Protein AF-A0A9D7PEC7-F1 (afdb_monomer_lite)

Foldseek 3Di:
DDDDDPDPVVVLVVVLVDVDDDDDDCVVCVVVCVPSVDADDPDPDDDDDDDDDDDDDPVCPPPVVVVVVVVVVVVVVVVCVVVVVVDRPHPPDPPPDDD

pLDDT: mean 77.61, std 16.88, range [35.0, 96.0]

Structure (mmCIF, N/CA/C/O backbone):
data_AF-A0A9D7PEC7-F1
#
_entry.id   AF-A0A9D7PEC7-F1
#
loop_
_atom_site.group_PDB
_atom_site.id
_atom_site.type_symbol
_atom_site.label_atom_id
_atom_site.label_alt_id
_atom_site.label_comp_id
_atom_site.label_asym_id
_atom_site.label_entity_id
_atom_site.label_seq_id
_atom_site.pdbx_PDB_ins_code
_atom_site.Cartn_x
_atom_site.Cartn_y
_atom_site.Cartn_z
_atom_site.occupancy
_atom_site.B_iso_or_equiv
_atom_site.auth_seq_id
_atom_site.auth_comp_id
_atom_site.auth_asym_id
_atom_site.auth_atom_id
_atom_site.pdbx_PDB_model_num
ATOM 1 N N . MET A 1 1 ? -25.112 1.834 13.789 1.00 45.91 1 MET A N 1
ATOM 2 C CA . MET A 1 1 ? -24.953 3.239 13.355 1.00 45.91 1 MET A CA 1
ATOM 3 C C . MET A 1 1 ? -23.595 3.348 12.680 1.00 45.91 1 MET A C 1
ATOM 5 O O . MET A 1 1 ? -22.602 3.107 13.349 1.00 45.91 1 MET A O 1
ATOM 9 N N . SER A 1 2 ? -23.548 3.572 11.364 1.00 49.81 2 SER A N 1
ATOM 10 C CA . SER A 1 2 ? -22.279 3.697 10.631 1.00 49.81 2 SER A CA 1
ATOM 11 C C . SER A 1 2 ? -21.876 5.170 10.601 1.00 49.81 2 SER A C 1
ATOM 13 O O . SER A 1 2 ? -22.638 5.997 10.104 1.00 49.81 2 SER A O 1
ATOM 15 N N . ILE A 1 3 ? -20.728 5.509 11.187 1.00 67.94 3 ILE A N 1
ATOM 16 C CA . ILE A 1 3 ? -20.138 6.847 11.092 1.00 67.94 3 ILE A CA 1
ATOM 17 C C . ILE A 1 3 ? -19.200 6.842 9.886 1.00 67.94 3 ILE A C 1
ATOM 19 O O . ILE A 1 3 ? -18.171 6.170 9.890 1.00 67.94 3 ILE A O 1
ATOM 23 N N . GLY A 1 4 ? -19.564 7.590 8.844 1.00 60.03 4 GLY A N 1
ATOM 24 C CA . GLY A 1 4 ? -18.683 7.845 7.710 1.00 60.03 4 GLY A CA 1
ATOM 25 C C . GLY A 1 4 ? -17.636 8.881 8.102 1.00 60.03 4 GLY A C 1
ATOM 26 O O . GLY A 1 4 ? -17.978 10.014 8.424 1.00 60.03 4 GLY A O 1
ATOM 27 N N . THR A 1 5 ? -16.364 8.494 8.094 1.00 63.69 5 THR A N 1
ATOM 28 C CA . THR A 1 5 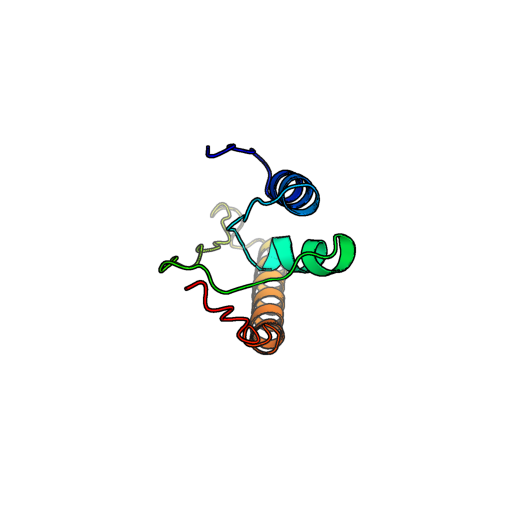? -15.242 9.416 8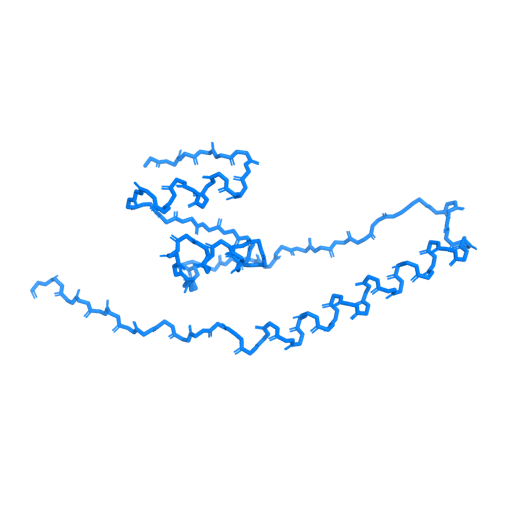.296 1.00 63.69 5 THR A CA 1
ATOM 29 C C . THR A 1 5 ? -14.451 9.497 6.997 1.00 63.69 5 THR A C 1
ATOM 31 O O . THR A 1 5 ? -14.130 8.465 6.420 1.00 63.69 5 THR A O 1
ATOM 34 N N . PHE A 1 6 ? -14.119 10.705 6.536 1.00 76.19 6 PHE A N 1
ATOM 35 C CA . PHE A 1 6 ? -13.421 10.913 5.257 1.00 76.19 6 PHE A CA 1
ATOM 36 C C . PHE A 1 6 ? -11.961 10.422 5.248 1.00 76.19 6 PHE A C 1
ATOM 38 O O . PHE A 1 6 ? -11.353 10.330 4.186 1.00 76.19 6 PHE A O 1
ATOM 45 N N . THR A 1 7 ? -11.402 10.079 6.415 1.00 83.75 7 THR A N 1
ATOM 46 C CA . THR A 1 7 ? -9.994 9.694 6.571 1.00 83.75 7 THR A CA 1
ATOM 47 C C . THR A 1 7 ? -9.855 8.428 7.410 1.00 83.75 7 THR A C 1
ATOM 49 O O . THR A 1 7 ? -10.386 8.341 8.520 1.00 83.75 7 THR A O 1
ATOM 52 N N . TYR A 1 8 ? -9.044 7.480 6.936 1.00 84.56 8 TYR A N 1
ATOM 53 C CA . TYR A 1 8 ? -8.769 6.218 7.632 1.00 84.56 8 TYR A CA 1
ATOM 54 C C . TYR A 1 8 ? -8.181 6.409 9.042 1.00 84.56 8 TYR A C 1
ATOM 56 O O . TYR A 1 8 ? -8.585 5.715 9.973 1.00 84.56 8 TYR A O 1
ATOM 64 N N . LEU A 1 9 ? -7.280 7.379 9.236 1.00 83.38 9 LEU A N 1
ATOM 65 C CA . LEU A 1 9 ? -6.657 7.646 10.542 1.00 83.38 9 LEU A CA 1
ATOM 66 C C . LEU A 1 9 ? -7.659 8.115 11.602 1.00 83.38 9 LEU A C 1
ATOM 68 O O . LEU A 1 9 ? -7.560 7.730 12.767 1.00 83.38 9 LEU A O 1
ATOM 72 N N . ALA A 1 10 ? -8.639 8.924 11.202 1.00 86.12 10 ALA A N 1
ATOM 73 C CA . ALA A 1 10 ? -9.683 9.376 12.109 1.00 86.12 10 ALA A CA 1
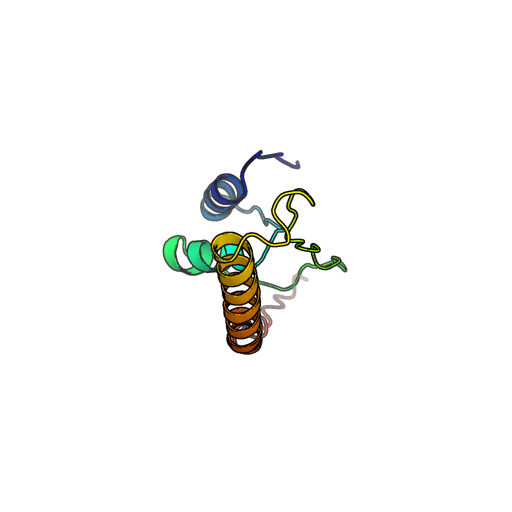ATOM 74 C C . ALA A 1 10 ? -10.623 8.217 12.483 1.00 86.12 10 ALA A C 1
ATOM 76 O O . ALA A 1 10 ? -10.967 8.075 13.654 1.00 86.12 10 ALA A O 1
ATOM 77 N N . ALA A 1 11 ? -10.932 7.318 11.540 1.00 87.38 11 ALA A N 1
ATOM 78 C CA . ALA A 1 11 ? -11.660 6.085 11.843 1.00 87.38 11 ALA A CA 1
ATOM 79 C C . ALA A 1 11 ? -10.909 5.201 12.863 1.00 87.38 11 ALA A C 1
ATOM 81 O O . ALA A 1 11 ? -11.518 4.743 13.828 1.00 87.38 11 ALA A O 1
ATOM 82 N N . ALA A 1 12 ? -9.585 5.035 12.729 1.00 85.31 12 ALA A N 1
ATOM 83 C CA . ALA A 1 12 ? -8.776 4.325 13.729 1.00 85.31 12 ALA A CA 1
ATOM 84 C C . ALA A 1 12 ? -8.792 5.016 15.103 1.00 85.31 12 ALA A C 1
ATOM 86 O O . ALA A 1 12 ? -8.900 4.350 16.128 1.00 85.31 12 ALA A O 1
ATOM 87 N N . ALA A 1 13 ? -8.710 6.348 15.142 1.00 86.81 13 ALA A N 1
ATOM 88 C CA . ALA A 1 13 ? -8.757 7.101 16.396 1.00 86.81 13 ALA A CA 1
ATOM 89 C C . ALA A 1 13 ? -10.112 6.983 17.118 1.00 86.81 13 ALA A C 1
ATOM 91 O O . ALA A 1 13 ? -10.151 6.977 18.348 1.00 86.81 13 ALA A O 1
ATOM 92 N N . ILE A 1 14 ? -11.214 6.889 16.370 1.00 88.94 14 ILE A N 1
ATOM 93 C CA . ILE A 1 14 ? -12.552 6.645 16.925 1.00 88.94 14 ILE A CA 1
ATOM 94 C C . ILE A 1 14 ? -12.651 5.204 17.435 1.00 88.94 14 ILE A C 1
ATOM 96 O O . ILE A 1 14 ? -13.091 4.987 18.565 1.00 88.94 14 ILE A O 1
ATOM 100 N N . ALA A 1 15 ? -12.206 4.226 16.641 1.00 88.88 15 ALA A N 1
ATOM 101 C CA . ALA A 1 15 ? -12.214 2.815 17.025 1.00 88.88 15 ALA A CA 1
ATOM 102 C C . ALA A 1 15 ? -11.408 2.570 18.308 1.00 88.88 15 ALA A C 1
ATOM 104 O O . ALA A 1 15 ? -11.885 1.890 19.205 1.00 88.88 15 ALA A O 1
ATOM 105 N N . SER A 1 16 ? -10.248 3.215 18.470 1.00 88.94 16 SER A N 1
ATOM 106 C CA . SER A 1 16 ? -9.415 3.050 19.672 1.00 88.94 16 SER A CA 1
ATOM 107 C C . SER A 1 16 ? -10.021 3.647 20.947 1.00 88.94 16 SER A C 1
ATOM 109 O O . SER A 1 16 ? -9.452 3.499 22.024 1.00 88.94 16 SER A O 1
ATOM 111 N N . ARG A 1 17 ? -11.119 4.403 20.841 1.00 89.94 17 ARG A N 1
ATOM 112 C CA . ARG A 1 17 ? -11.791 5.081 21.964 1.00 89.94 17 ARG A CA 1
ATOM 113 C C . ARG A 1 17 ? -13.245 4.644 22.128 1.00 89.94 17 ARG A C 1
ATOM 115 O O . ARG A 1 17 ? -13.983 5.254 22.896 1.00 89.94 17 ARG A O 1
ATOM 122 N N . SER A 1 18 ? -13.676 3.630 21.386 1.00 89.62 18 SER A N 1
ATOM 123 C CA . SER A 1 18 ? -15.053 3.144 21.379 1.00 89.62 18 SER A CA 1
ATOM 124 C C . SER A 1 18 ? -15.084 1.628 21.196 1.00 89.62 18 SER A C 1
ATOM 126 O O . SER A 1 18 ? -14.050 0.995 21.030 1.00 89.62 18 SER A O 1
ATOM 128 N N . ASN A 1 19 ? -16.278 1.035 21.218 1.00 87.62 19 ASN A N 1
ATOM 129 C CA . ASN A 1 19 ? -16.464 -0.387 20.918 1.00 87.62 19 ASN A CA 1
ATOM 130 C C . ASN A 1 19 ? -16.786 -0.620 19.427 1.00 87.62 19 ASN A C 1
ATOM 132 O O . ASN A 1 19 ? -17.620 -1.456 19.082 1.00 87.62 19 ASN A O 1
ATOM 136 N N . ALA A 1 20 ? -16.216 0.208 18.547 1.00 88.62 20 ALA A N 1
ATOM 137 C CA . ALA A 1 20 ? -16.443 0.145 17.109 1.00 88.62 20 ALA A CA 1
ATOM 138 C C . ALA A 1 20 ? -15.341 -0.657 16.408 1.00 88.62 20 ALA A C 1
ATOM 140 O O . ALA A 1 20 ? -14.172 -0.586 16.777 1.00 88.62 20 ALA A O 1
ATOM 141 N N . VAL A 1 21 ? -15.717 -1.363 15.341 1.00 87.88 21 VAL A N 1
ATOM 142 C CA . VAL A 1 21 ? -14.787 -2.055 14.440 1.00 87.88 21 VAL A CA 1
ATOM 143 C C . VAL A 1 21 ? -14.707 -1.282 13.128 1.00 87.88 21 VAL A C 1
ATOM 145 O O . VAL A 1 21 ? -15.725 -0.813 12.618 1.00 87.88 21 VAL A O 1
ATOM 148 N N . VAL A 1 22 ? -13.498 -1.154 12.578 1.00 87.75 22 VAL A N 1
ATOM 149 C CA . VAL A 1 22 ? -13.244 -0.481 11.298 1.00 87.75 22 VAL A CA 1
ATOM 150 C C . VAL A 1 22 ? -12.619 -1.449 10.302 1.00 87.75 22 VAL A C 1
ATOM 152 O O . VAL A 1 22 ? -11.763 -2.256 10.657 1.00 87.75 22 VAL A O 1
ATOM 155 N N . VAL A 1 23 ? -13.050 -1.359 9.045 1.00 86.56 23 VAL A N 1
ATOM 156 C CA . VAL A 1 23 ? -12.509 -2.134 7.923 1.00 86.56 23 VAL A CA 1
ATOM 157 C C . VAL A 1 23 ? -11.870 -1.160 6.942 1.00 86.56 23 VAL A C 1
ATOM 159 O O . VAL A 1 23 ? -12.460 -0.135 6.607 1.00 86.56 23 VAL A O 1
ATOM 162 N N . GLY A 1 24 ? -10.665 -1.474 6.474 1.00 84.50 24 GLY A N 1
ATOM 163 C CA . GLY A 1 24 ? -9.967 -0.670 5.478 1.00 84.50 24 GLY A CA 1
ATOM 164 C C . GLY A 1 24 ? -8.581 -1.225 5.151 1.00 84.50 24 GLY A C 1
ATOM 165 O O . GLY A 1 24 ? -8.253 -2.341 5.561 1.00 84.50 24 GLY A O 1
ATOM 166 N N . PRO A 1 25 ? -7.765 -0.475 4.392 1.00 82.75 25 PRO A N 1
ATOM 167 C CA . PRO A 1 25 ? -6.496 -0.974 3.881 1.00 82.75 25 PRO A CA 1
ATOM 168 C C . PRO A 1 25 ? -5.515 -1.317 5.007 1.00 82.75 25 PRO A C 1
ATOM 170 O O . PRO A 1 25 ? -5.109 -0.449 5.782 1.00 82.75 25 PRO A O 1
ATOM 173 N N . ALA A 1 26 ? -5.087 -2.581 5.062 1.00 80.19 26 ALA A N 1
ATOM 174 C CA . ALA A 1 26 ? -4.217 -3.089 6.123 1.00 80.19 26 ALA A CA 1
ATOM 175 C C . ALA A 1 26 ? -2.909 -2.289 6.263 1.00 80.19 26 ALA A C 1
ATOM 177 O O . ALA A 1 26 ? -2.491 -2.009 7.382 1.00 80.19 26 ALA A O 1
ATOM 178 N N . GLY A 1 27 ? -2.304 -1.856 5.149 1.00 77.94 27 GLY A N 1
ATOM 179 C CA . GLY A 1 27 ? -1.067 -1.065 5.168 1.00 77.94 27 GLY A CA 1
ATOM 180 C C . GLY A 1 27 ? -1.201 0.292 5.870 1.00 77.94 27 GLY A C 1
ATOM 181 O O . GLY A 1 27 ? -0.245 0.757 6.479 1.00 77.94 27 GLY A O 1
ATOM 182 N N . ILE A 1 28 ? -2.393 0.902 5.859 1.00 79.56 28 ILE A N 1
ATOM 183 C CA . ILE A 1 28 ? -2.648 2.165 6.573 1.00 79.56 28 ILE A CA 1
ATOM 184 C C . ILE A 1 28 ? -2.792 1.906 8.075 1.00 79.56 28 ILE A C 1
ATOM 186 O O . ILE A 1 28 ? -2.289 2.668 8.900 1.00 79.56 28 ILE A O 1
ATOM 190 N N . TYR A 1 29 ? -3.478 0.823 8.441 1.00 80.62 29 TYR A N 1
ATOM 191 C CA . TYR A 1 29 ? -3.721 0.499 9.843 1.00 80.62 29 TYR A CA 1
ATOM 192 C C . TYR A 1 29 ? -2.548 -0.187 10.531 1.00 80.62 29 TYR A C 1
ATOM 194 O O . TYR A 1 29 ? -2.486 -0.142 11.754 1.00 80.62 29 TYR A O 1
ATOM 202 N N . GLN A 1 30 ? -1.583 -0.735 9.790 1.00 76.75 30 GLN A N 1
ATOM 203 C CA . GLN A 1 30 ? -0.423 -1.410 10.369 1.00 76.75 30 GLN A CA 1
ATOM 204 C C . GLN A 1 30 ? 0.341 -0.519 11.357 1.00 76.75 30 GLN A C 1
ATOM 206 O O . GLN A 1 30 ? 0.717 -0.978 12.432 1.00 76.75 30 GLN A O 1
ATOM 211 N N . GLN A 1 31 ? 0.506 0.767 11.039 1.00 69.50 31 GLN A N 1
ATOM 212 C CA . GLN A 1 31 ? 1.133 1.724 11.952 1.00 69.50 31 GLN A CA 1
ATOM 213 C C . GLN A 1 31 ? 0.208 2.096 13.125 1.00 69.50 31 GLN A C 1
ATOM 215 O O . GLN A 1 31 ? 0.644 2.161 14.275 1.00 69.50 31 GLN A O 1
ATOM 220 N N . ALA A 1 32 ? -1.090 2.269 12.860 1.00 70.81 32 ALA A N 1
ATOM 221 C CA . ALA A 1 32 ? -2.075 2.596 13.889 1.00 70.81 32 ALA A CA 1
ATOM 222 C C . ALA A 1 32 ? -2.278 1.464 14.915 1.00 70.81 32 ALA A C 1
ATOM 224 O O . ALA A 1 32 ? -2.542 1.758 16.081 1.00 70.81 32 ALA A O 1
ATOM 225 N N . PHE A 1 33 ? -2.134 0.196 14.508 1.00 72.31 33 PHE A N 1
ATOM 226 C CA . PHE A 1 33 ? -2.202 -0.972 15.393 1.00 72.31 33 PHE A CA 1
ATOM 227 C C . PHE A 1 33 ? -1.180 -0.868 16.525 1.00 72.31 33 PHE A C 1
ATOM 229 O O . PHE A 1 33 ? -1.543 -0.971 17.696 1.00 72.31 33 PHE A O 1
ATOM 236 N N . HIS A 1 34 ? 0.073 -0.562 16.181 1.00 70.06 34 HIS A N 1
ATOM 237 C CA . HIS A 1 34 ? 1.154 -0.439 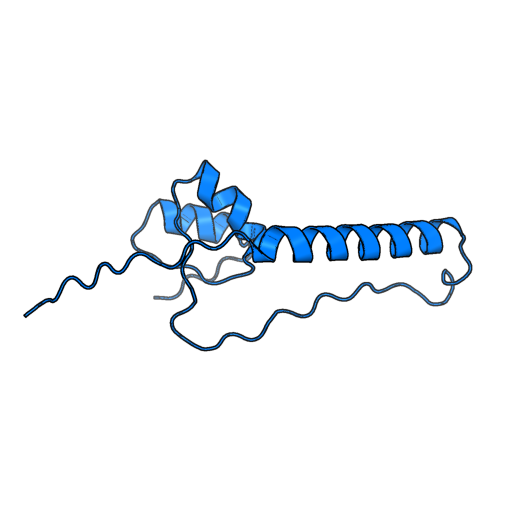17.157 1.00 70.06 34 HIS A CA 1
ATOM 238 C C . HIS A 1 34 ? 0.987 0.766 18.089 1.00 70.06 34 HIS A C 1
ATOM 240 O O . HIS A 1 34 ? 1.185 0.637 19.294 1.00 70.06 34 HIS A O 1
ATOM 246 N N . GLU A 1 35 ? 0.615 1.931 17.560 1.00 77.00 35 GLU A N 1
ATOM 247 C CA . GLU A 1 35 ? 0.591 3.173 18.346 1.00 77.00 35 GLU A CA 1
ATOM 248 C C . GLU A 1 35 ? -0.664 3.334 19.218 1.00 77.00 35 GLU A C 1
ATOM 250 O O . GLU A 1 35 ? -0.622 4.028 20.234 1.00 77.00 35 GLU A O 1
ATOM 255 N N . LYS A 1 36 ? -1.801 2.744 18.820 1.00 75.25 36 LYS A N 1
ATOM 256 C CA . LYS A 1 36 ? -3.109 2.965 19.470 1.00 75.25 36 LYS A CA 1
ATOM 257 C C . LYS A 1 36 ? -3.673 1.736 20.182 1.00 75.25 36 LYS A C 1
ATOM 259 O O . LYS A 1 36 ? -4.813 1.793 20.634 1.00 75.25 36 LYS A O 1
ATOM 264 N N . GLY A 1 37 ? -2.900 0.650 20.277 1.00 80.94 37 GLY A N 1
ATOM 265 C CA . GLY A 1 37 ? -3.333 -0.593 20.923 1.00 80.94 37 GLY A CA 1
ATOM 266 C C . GLY A 1 37 ? -4.506 -1.266 20.206 1.00 80.94 37 GLY A C 1
ATOM 267 O O . GLY A 1 37 ? -5.370 -1.848 20.853 1.00 80.94 37 GLY A O 1
ATOM 268 N N . LEU A 1 38 ? -4.572 -1.127 18.880 1.00 84.06 38 LEU A N 1
ATOM 269 C CA . LEU A 1 38 ? -5.596 -1.758 18.051 1.00 84.06 38 LEU A CA 1
ATOM 270 C C . LEU A 1 38 ? -5.077 -3.098 17.523 1.00 84.06 38 LEU A C 1
ATOM 272 O O . LEU A 1 38 ? -3.916 -3.205 17.134 1.00 84.06 38 LEU A O 1
ATOM 276 N N . GLU A 1 39 ? -5.953 -4.096 17.444 1.00 85.69 39 GLU A N 1
ATOM 277 C CA . GLU A 1 39 ? -5.628 -5.410 16.887 1.00 85.69 39 GLU A CA 1
ATOM 278 C C . GLU A 1 39 ? -6.249 -5.592 15.496 1.00 85.69 39 GLU A C 1
ATOM 280 O O . GLU A 1 39 ? -7.384 -5.185 15.237 1.00 85.69 39 GLU A O 1
ATOM 285 N N . GLY A 1 40 ? -5.493 -6.213 14.588 1.00 83.12 40 GLY A N 1
ATOM 286 C CA . GLY A 1 40 ? -5.969 -6.579 13.258 1.00 83.12 40 GLY A CA 1
ATOM 287 C C . GLY A 1 40 ? -6.611 -7.966 13.255 1.00 83.12 40 GLY A C 1
ATOM 288 O O . GLY A 1 40 ? -6.053 -8.913 13.802 1.00 83.12 40 GLY A O 1
ATOM 289 N N . CYS A 1 41 ? -7.755 -8.104 12.589 1.00 84.62 41 CYS A N 1
ATOM 290 C CA . CYS A 1 41 ? -8.407 -9.387 12.332 1.00 84.62 41 CYS A CA 1
ATOM 291 C C . CYS A 1 41 ? -8.880 -9.457 10.869 1.00 84.62 41 CYS A C 1
ATOM 293 O O . CYS A 1 41 ? -9.072 -8.411 10.239 1.00 84.62 41 CYS A O 1
ATOM 295 N N . PRO A 1 42 ? -9.041 -10.663 10.291 1.00 82.88 42 PRO A N 1
ATOM 296 C CA . PRO A 1 42 ? -9.653 -10.793 8.974 1.00 82.88 42 PRO A CA 1
ATOM 297 C C . PRO A 1 42 ? -11.096 -10.256 9.001 1.00 82.88 42 PRO A C 1
ATOM 299 O O . PRO A 1 42 ? -11.794 -10.436 10.003 1.00 82.88 42 PRO A O 1
ATOM 302 N N . PRO A 1 43 ? -11.563 -9.604 7.921 1.00 83.69 43 PRO A N 1
ATOM 303 C CA . PRO A 1 43 ? -12.925 -9.093 7.864 1.00 83.69 43 PRO A CA 1
ATOM 304 C C . PRO A 1 43 ? -13.939 -10.251 7.946 1.00 83.69 43 PRO A C 1
ATOM 306 O O . PRO A 1 43 ? -13.695 -11.321 7.387 1.00 83.69 43 PRO A O 1
ATOM 309 N N . PRO A 1 44 ? -15.099 -10.053 8.601 1.00 83.12 44 PRO A N 1
ATOM 310 C CA . PRO A 1 44 ? -16.111 -11.101 8.775 1.00 83.12 44 PRO A CA 1
ATOM 311 C C . PRO A 1 44 ? -16.895 -11.419 7.491 1.00 83.12 44 PRO A C 1
ATOM 313 O O . PRO A 1 44 ? -17.777 -12.273 7.493 1.00 83.12 44 PRO A O 1
ATOM 316 N N . PHE A 1 45 ? -16.593 -10.725 6.396 1.00 84.25 45 PHE A N 1
ATOM 317 C CA . PHE A 1 45 ? -17.160 -10.925 5.070 1.00 84.25 45 PHE A CA 1
ATOM 318 C C . PHE A 1 45 ? -16.040 -10.856 4.023 1.00 84.25 45 PHE A C 1
ATOM 320 O O . PHE A 1 45 ? -15.003 -10.238 4.282 1.00 84.25 45 PHE A O 1
ATOM 327 N N . PRO A 1 46 ? -16.224 -11.467 2.841 1.00 82.94 46 PRO A N 1
ATOM 328 C CA . PRO A 1 46 ? -15.266 -11.349 1.750 1.00 82.94 46 PRO A CA 1
ATOM 329 C C . PRO A 1 46 ? -15.109 -9.885 1.336 1.00 82.94 46 PRO A C 1
ATOM 331 O O . PRO A 1 46 ? -16.097 -9.195 1.087 1.00 82.94 46 PRO A O 1
ATOM 334 N N . VAL A 1 47 ? -13.865 -9.415 1.267 1.00 82.25 47 VAL A N 1
ATOM 335 C CA . VAL A 1 47 ? -13.526 -8.074 0.784 1.00 82.25 47 VAL A CA 1
ATOM 336 C C . VAL A 1 47 ? -12.504 -8.224 -0.325 1.00 82.25 47 VAL A C 1
ATOM 338 O O . VAL A 1 47 ? -11.450 -8.833 -0.121 1.00 82.25 47 VAL A O 1
ATOM 341 N N . ASP A 1 48 ? -12.813 -7.659 -1.487 1.00 83.06 48 ASP A N 1
ATOM 342 C CA . ASP A 1 48 ? -11.874 -7.628 -2.596 1.00 83.06 48 ASP A CA 1
ATOM 343 C C . ASP A 1 48 ? -10.674 -6.741 -2.264 1.00 83.06 48 ASP A C 1
ATOM 345 O O . ASP A 1 48 ? -10.769 -5.726 -1.567 1.00 83.06 48 ASP A O 1
ATOM 349 N N . LYS A 1 49 ? -9.508 -7.128 -2.780 1.00 80.38 49 LYS A N 1
ATOM 350 C CA . LYS A 1 49 ? -8.304 -6.310 -2.644 1.00 80.38 49 LYS A CA 1
ATOM 351 C C . LYS A 1 49 ? -8.503 -5.003 -3.402 1.00 80.38 49 LYS A C 1
ATOM 353 O O . LYS A 1 49 ? -8.910 -5.015 -4.559 1.00 80.38 49 LYS A O 1
ATOM 358 N N . LEU A 1 50 ? -8.150 -3.888 -2.767 1.00 81.88 50 LEU A N 1
ATOM 359 C CA . LEU A 1 50 ? -8.162 -2.584 -3.418 1.00 81.88 50 LEU A CA 1
ATOM 360 C C . LEU A 1 50 ? -7.043 -2.538 -4.477 1.00 81.88 50 LEU A C 1
ATOM 362 O O . LEU A 1 50 ? -5.870 -2.628 -4.097 1.00 81.88 50 LEU A O 1
ATOM 366 N N . PRO A 1 51 ? -7.356 -2.417 -5.781 1.00 83.62 51 PRO A N 1
ATOM 367 C CA . PRO A 1 51 ? -6.322 -2.295 -6.797 1.00 83.62 51 PRO A CA 1
ATOM 368 C C . PRO A 1 51 ? -5.608 -0.949 -6.645 1.00 83.62 51 PRO A C 1
ATOM 370 O O . PRO A 1 51 ? -6.246 0.096 -6.522 1.00 83.62 51 PRO A O 1
ATOM 373 N N . MET A 1 52 ? -4.276 -0.978 -6.664 1.00 85.56 52 MET A N 1
ATOM 374 C CA . MET A 1 52 ? -3.443 0.222 -6.711 1.00 85.56 52 MET A CA 1
ATOM 375 C C . MET A 1 52 ? -2.783 0.306 -8.082 1.00 85.56 52 MET A C 1
ATOM 377 O O . MET A 1 52 ? -2.129 -0.640 -8.518 1.00 85.56 52 MET A O 1
ATOM 381 N N . SER A 1 53 ? -2.960 1.438 -8.758 1.00 90.62 53 SER A N 1
ATOM 382 C CA . SER A 1 53 ? -2.411 1.685 -10.091 1.00 90.62 53 SER A CA 1
ATOM 383 C C . SER A 1 53 ? -1.580 2.960 -10.082 1.00 90.62 53 SER A C 1
ATOM 385 O O . SER A 1 53 ? -1.977 3.964 -9.494 1.00 90.62 53 SER A O 1
ATOM 387 N N . LEU A 1 54 ? -0.429 2.914 -10.749 1.00 92.31 54 LEU A N 1
ATOM 388 C CA . LEU A 1 54 ? 0.401 4.083 -11.004 1.00 92.31 54 LEU A CA 1
ATOM 389 C C . LEU A 1 54 ? -0.019 4.674 -12.350 1.00 92.31 54 LEU A C 1
ATOM 391 O O . LEU A 1 54 ? -0.029 3.960 -13.349 1.00 92.31 54 LEU A O 1
ATOM 395 N N . VAL A 1 55 ? -0.405 5.949 -12.366 1.00 92.75 55 VAL A N 1
ATOM 396 C CA . VAL A 1 55 ? -0.922 6.632 -13.559 1.00 92.75 55 VAL A CA 1
ATOM 397 C C . VAL A 1 55 ? -0.053 7.845 -13.852 1.00 92.75 55 VAL A C 1
ATOM 399 O O . VAL A 1 55 ? 0.306 8.593 -12.944 1.00 92.75 55 VAL A O 1
ATOM 402 N N . TRP A 1 56 ? 0.278 8.040 -15.122 1.00 92.69 56 TRP A N 1
ATOM 403 C CA . TRP A 1 56 ? 1.018 9.194 -15.618 1.00 92.69 56 TRP A CA 1
ATOM 404 C C . TRP A 1 56 ? 0.483 9.597 -16.990 1.00 92.69 56 TRP A C 1
ATOM 406 O O . TRP A 1 56 ? -0.289 8.871 -17.617 1.00 92.69 56 TRP A O 1
ATOM 416 N N . HIS A 1 57 ? 0.878 10.781 -17.444 1.00 92.25 57 HIS A N 1
ATOM 417 C CA . HIS A 1 57 ? 0.536 11.262 -18.774 1.00 92.25 57 HIS A CA 1
ATOM 418 C C . HIS A 1 57 ? 1.543 10.727 -19.803 1.00 92.25 57 HIS A C 1
ATOM 420 O O . HIS A 1 57 ? 2.748 10.795 -19.568 1.00 92.25 57 HIS A O 1
ATOM 426 N N . GLU A 1 58 ? 1.063 10.274 -20.963 1.00 89.44 58 GLU A N 1
ATOM 427 C CA . GLU A 1 58 ? 1.867 9.664 -22.043 1.00 89.44 58 GLU A CA 1
ATOM 428 C C . GLU A 1 58 ? 3.069 10.523 -22.471 1.00 89.44 58 GLU A C 1
ATOM 430 O O . GLU A 1 58 ? 4.157 10.026 -22.723 1.00 89.44 58 GLU A O 1
ATOM 435 N N . ARG A 1 59 ? 2.914 11.851 -22.444 1.00 91.38 59 ARG A N 1
ATOM 436 C CA . ARG A 1 59 ? 3.998 12.819 -22.705 1.00 91.38 59 ARG A CA 1
ATOM 437 C C . ARG A 1 59 ? 5.282 12.596 -21.881 1.00 91.38 59 ARG A C 1
ATOM 439 O O . ARG A 1 59 ? 6.337 13.065 -22.296 1.00 91.38 59 ARG A O 1
ATOM 446 N N . TRP A 1 60 ? 5.197 11.964 -20.713 1.00 86.06 60 TRP A N 1
ATOM 447 C CA . TRP A 1 60 ? 6.338 11.718 -19.823 1.00 86.06 60 TRP A CA 1
ATOM 448 C C . TRP A 1 60 ? 6.801 10.263 -19.825 1.00 86.06 60 TRP A C 1
ATOM 450 O O . TRP A 1 60 ? 7.533 9.854 -18.925 1.00 86.06 60 TRP A O 1
ATOM 460 N N . ASP A 1 61 ? 6.383 9.472 -20.812 1.00 86.25 61 ASP A N 1
ATOM 461 C CA . ASP A 1 61 ? 6.764 8.064 -20.855 1.00 86.25 61 ASP A CA 1
ATOM 462 C C . ASP A 1 61 ? 8.273 7.885 -21.079 1.00 86.25 61 ASP A C 1
ATOM 464 O O . ASP A 1 61 ? 8.897 7.081 -20.385 1.00 86.25 61 ASP A O 1
ATOM 468 N N . ASP A 1 62 ? 8.862 8.732 -21.929 1.00 87.62 62 ASP A N 1
ATOM 469 C CA . ASP A 1 62 ? 10.296 8.745 -22.251 1.00 87.62 62 ASP A CA 1
ATOM 470 C C . ASP A 1 62 ? 11.141 9.626 -21.316 1.00 87.62 62 ASP A C 1
ATOM 472 O O . ASP A 1 62 ? 12.347 9.769 -21.523 1.00 87.62 62 ASP A O 1
ATOM 476 N N . ASP A 1 63 ? 10.543 10.240 -20.287 1.00 92.50 63 ASP A N 1
ATOM 477 C CA . ASP A 1 63 ? 11.312 11.012 -19.310 1.00 92.50 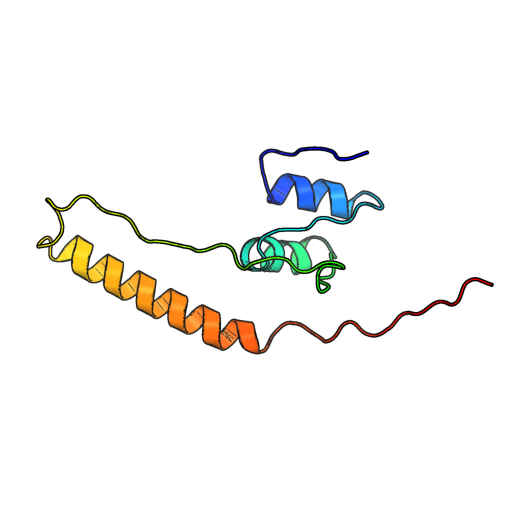63 ASP A CA 1
ATOM 478 C C . ASP A 1 63 ? 12.122 10.060 -18.407 1.00 92.50 63 ASP A C 1
ATOM 480 O O . ASP A 1 63 ? 11.526 9.286 -17.644 1.00 92.50 63 ASP A O 1
ATOM 484 N N . PRO A 1 64 ? 13.472 10.105 -18.429 1.00 92.31 64 PRO A N 1
ATOM 485 C CA . PRO A 1 64 ? 14.292 9.148 -17.688 1.00 92.31 64 PRO A CA 1
ATOM 486 C C . PRO A 1 64 ? 14.062 9.203 -16.174 1.00 92.31 64 PRO A C 1
ATOM 488 O O . PRO A 1 64 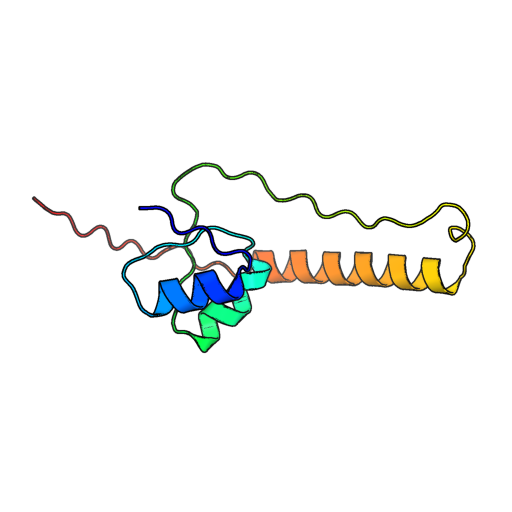? 14.116 8.172 -15.504 1.00 92.31 64 PRO A O 1
ATOM 491 N N . GLY A 1 65 ? 13.774 10.392 -15.630 1.00 92.81 65 GLY A N 1
ATOM 492 C CA . GLY A 1 65 ? 13.478 10.570 -14.207 1.00 92.81 65 GLY A CA 1
ATOM 493 C C . GLY A 1 65 ? 12.171 9.889 -13.805 1.00 92.81 65 GLY A C 1
ATOM 494 O O . GLY A 1 65 ? 12.128 9.132 -12.833 1.00 92.81 65 GLY A O 1
ATOM 495 N N . SER A 1 66 ? 11.118 10.096 -14.594 1.00 91.19 66 SER A N 1
ATOM 496 C CA . SER A 1 66 ? 9.815 9.455 -14.410 1.00 91.19 66 SER A CA 1
ATOM 497 C C . SER A 1 66 ? 9.895 7.941 -14.607 1.00 91.19 66 SER A C 1
ATOM 499 O O . SER A 1 66 ? 9.273 7.194 -13.854 1.00 91.19 66 SER A O 1
ATOM 501 N N . ALA A 1 67 ? 10.663 7.452 -15.584 1.00 93.62 67 ALA A N 1
ATOM 502 C CA . ALA A 1 67 ? 10.902 6.018 -15.780 1.00 93.62 67 ALA A CA 1
ATOM 503 C C . ALA A 1 67 ? 11.617 5.382 -14.577 1.00 93.62 67 ALA A C 1
ATOM 505 O O . ALA A 1 67 ? 11.156 4.367 -14.048 1.00 93.62 67 ALA A O 1
ATOM 506 N N . TRP A 1 68 ? 12.689 6.014 -14.090 1.00 94.88 68 TRP A N 1
ATOM 507 C CA . TRP A 1 68 ? 13.415 5.558 -12.905 1.00 94.88 68 TRP A CA 1
ATOM 508 C C . TRP A 1 68 ? 12.518 5.508 -11.661 1.00 94.88 68 TRP A C 1
ATOM 510 O O . TRP A 1 68 ? 12.466 4.479 -10.985 1.00 94.88 68 TRP A O 1
ATOM 520 N N . LEU A 1 69 ? 11.761 6.576 -11.380 1.00 95.31 69 LEU A N 1
ATOM 521 C CA . LEU A 1 69 ? 10.880 6.631 -10.211 1.00 95.31 69 LEU A CA 1
ATOM 522 C C . LEU A 1 69 ? 9.779 5.565 -10.277 1.00 95.31 69 LEU A C 1
ATOM 524 O O . LEU A 1 69 ? 9.498 4.914 -9.272 1.00 95.31 69 LEU A O 1
ATOM 528 N N . ARG A 1 70 ? 9.170 5.354 -11.452 1.00 94.44 70 ARG A N 1
ATOM 529 C CA . ARG A 1 70 ? 8.164 4.298 -11.653 1.00 94.44 70 ARG A CA 1
ATOM 530 C C . ARG A 1 70 ? 8.745 2.916 -11.359 1.00 94.44 70 ARG A C 1
ATOM 532 O O . ARG A 1 70 ? 8.123 2.159 -10.616 1.00 94.44 70 ARG A O 1
ATOM 539 N N . SER A 1 71 ? 9.939 2.614 -11.877 1.00 94.25 71 SER A N 1
ATOM 540 C CA . SER A 1 71 ? 10.637 1.354 -11.580 1.00 94.25 71 SER A CA 1
ATOM 541 C C . SER A 1 71 ? 10.873 1.192 -10.081 1.00 94.25 71 SER A C 1
ATOM 543 O O . SER A 1 71 ? 10.520 0.165 -9.509 1.00 94.25 71 SER A O 1
ATOM 545 N N . LEU A 1 72 ? 11.384 2.236 -9.422 1.00 96.00 72 LEU A N 1
ATOM 546 C CA . LEU A 1 72 ? 11.664 2.210 -7.989 1.00 96.00 72 LEU A CA 1
ATOM 547 C C . LEU A 1 72 ? 10.400 1.954 -7.155 1.00 96.00 72 LEU A C 1
ATOM 549 O O . LEU A 1 72 ? 10.427 1.157 -6.218 1.00 96.00 72 LEU A O 1
ATOM 553 N N . LEU A 1 73 ? 9.283 2.603 -7.495 1.00 94.81 73 LEU A N 1
ATOM 554 C CA . LEU A 1 73 ? 8.005 2.398 -6.809 1.00 94.81 73 LEU A CA 1
ATOM 555 C C . LEU A 1 73 ? 7.497 0.960 -6.968 1.00 94.81 73 LEU A C 1
ATOM 557 O O . LEU A 1 73 ? 7.013 0.379 -5.996 1.00 94.81 73 LEU A O 1
ATOM 561 N N . VAL A 1 74 ? 7.629 0.372 -8.161 1.00 93.81 74 VAL A N 1
ATOM 562 C CA . VAL A 1 74 ? 7.263 -1.032 -8.411 1.00 93.81 74 VAL A CA 1
ATOM 563 C C . VAL A 1 74 ? 8.143 -1.977 -7.593 1.00 93.81 74 VAL A C 1
ATOM 565 O O . VAL A 1 74 ? 7.617 -2.882 -6.939 1.00 93.81 74 VAL A O 1
ATOM 568 N N . ASP A 1 75 ? 9.453 -1.740 -7.562 1.00 95.00 75 ASP A N 1
ATOM 569 C CA . ASP A 1 75 ? 10.408 -2.567 -6.822 1.00 95.00 75 ASP A CA 1
ATOM 570 C C . ASP A 1 75 ? 10.142 -2.537 -5.314 1.00 95.00 75 ASP A C 1
ATOM 572 O O . ASP A 1 75 ? 10.042 -3.591 -4.676 1.00 95.00 75 ASP A O 1
ATOM 576 N N . VAL A 1 76 ? 9.970 -1.340 -4.741 1.00 93.00 76 VAL A N 1
ATOM 577 C CA . VAL A 1 76 ? 9.670 -1.155 -3.312 1.00 93.00 76 VAL A CA 1
ATOM 578 C C . VAL A 1 76 ? 8.318 -1.768 -2.958 1.00 93.00 76 VAL A C 1
ATOM 580 O O . VAL A 1 76 ? 8.213 -2.488 -1.966 1.00 93.00 76 VAL A O 1
ATOM 583 N N . ASN A 1 77 ? 7.285 -1.559 -3.779 1.00 89.12 77 ASN A N 1
ATOM 584 C CA . ASN A 1 77 ? 5.982 -2.184 -3.554 1.00 89.12 77 ASN A CA 1
ATOM 585 C C . ASN A 1 77 ? 6.081 -3.720 -3.590 1.00 89.12 77 ASN A C 1
ATOM 587 O O . ASN A 1 77 ? 5.503 -4.406 -2.745 1.00 89.12 77 ASN A O 1
ATOM 591 N N . GLY A 1 78 ? 6.866 -4.272 -4.519 1.00 87.38 78 GLY A N 1
ATOM 592 C CA . GLY A 1 78 ? 7.148 -5.705 -4.588 1.00 87.38 78 GLY A CA 1
ATOM 593 C C . GLY A 1 78 ? 7.866 -6.240 -3.344 1.00 87.38 78 GLY A C 1
ATOM 594 O O . GLY A 1 78 ? 7.552 -7.341 -2.891 1.00 87.38 78 GLY A O 1
ATOM 595 N N . GLN A 1 79 ? 8.799 -5.476 -2.770 1.00 86.12 79 GLN A N 1
ATOM 596 C CA . GLN A 1 79 ? 9.469 -5.817 -1.506 1.00 86.12 79 GLN A CA 1
ATOM 597 C C . GLN A 1 79 ? 8.482 -5.821 -0.333 1.00 86.12 79 GLN A C 1
ATOM 599 O O . GLN A 1 79 ? 8.360 -6.834 0.354 1.00 86.12 79 GLN A O 1
ATOM 604 N N . LEU A 1 80 ? 7.699 -4.750 -0.172 1.00 82.12 80 LEU A N 1
ATOM 605 C CA . LEU A 1 80 ? 6.700 -4.633 0.895 1.00 82.12 80 LEU A CA 1
ATOM 606 C C . LEU A 1 80 ? 5.681 -5.777 0.867 1.00 82.12 80 LEU A C 1
ATOM 608 O O . LEU A 1 80 ? 5.334 -6.319 1.915 1.00 82.12 80 LEU A O 1
ATOM 612 N N . HIS A 1 81 ? 5.218 -6.185 -0.318 1.00 76.81 81 HIS A N 1
ATOM 613 C CA . HIS A 1 81 ? 4.286 -7.307 -0.443 1.00 76.81 81 HIS A CA 1
ATOM 614 C C . HIS A 1 81 ? 4.894 -8.657 -0.044 1.00 76.81 81 HIS A C 1
ATOM 616 O O . HIS A 1 81 ? 4.161 -9.514 0.453 1.00 76.81 81 HIS A O 1
ATOM 622 N N . ARG A 1 82 ? 6.205 -8.859 -0.226 1.00 76.44 82 ARG A N 1
ATOM 623 C CA . ARG A 1 82 ? 6.891 -10.067 0.261 1.00 76.44 82 ARG A CA 1
ATOM 624 C C . ARG A 1 82 ? 6.982 -10.071 1.785 1.00 76.44 82 ARG A C 1
ATOM 626 O O . ARG A 1 82 ? 6.639 -11.076 2.403 1.00 76.44 82 ARG A O 1
ATOM 633 N N . ASP A 1 83 ? 7.352 -8.941 2.377 1.00 72.31 83 ASP A N 1
ATOM 634 C CA . ASP A 1 83 ? 7.558 -8.817 3.824 1.00 72.31 83 ASP A CA 1
ATOM 635 C C . ASP A 1 83 ? 6.235 -8.838 4.609 1.00 72.31 83 ASP A C 1
ATOM 637 O O . ASP A 1 83 ? 6.140 -9.415 5.695 1.00 72.31 83 ASP A O 1
ATOM 641 N N . ALA A 1 84 ? 5.176 -8.241 4.056 1.00 66.56 84 ALA A N 1
ATOM 642 C CA . ALA A 1 84 ? 3.854 -8.197 4.681 1.00 66.56 84 ALA A CA 1
ATOM 643 C C . ALA A 1 84 ? 3.166 -9.571 4.730 1.00 66.56 84 ALA A C 1
ATOM 645 O O . ALA A 1 84 ? 2.399 -9.833 5.659 1.00 66.56 84 ALA A O 1
ATOM 646 N N . ASN A 1 85 ? 3.472 -10.471 3.788 1.00 53.84 85 ASN A N 1
ATOM 647 C CA . ASN A 1 85 ? 2.902 -11.824 3.737 1.00 53.84 85 ASN A CA 1
ATOM 648 C C . ASN A 1 85 ? 3.323 -12.714 4.927 1.00 53.84 85 ASN A C 1
ATOM 650 O O . ASN A 1 85 ? 2.826 -13.826 5.073 1.00 53.84 85 ASN A O 1
ATOM 654 N N . VAL A 1 86 ? 4.215 -12.220 5.793 1.00 49.31 86 VAL A N 1
ATOM 655 C CA . VAL A 1 86 ? 4.698 -12.895 7.006 1.00 49.31 86 VAL A CA 1
ATOM 656 C C . VAL A 1 86 ? 3.959 -12.429 8.278 1.00 49.31 86 VAL A C 1
ATOM 658 O O . VAL A 1 86 ? 4.080 -13.068 9.320 1.00 49.31 86 VAL A O 1
ATOM 661 N N . ARG A 1 87 ? 3.185 -11.328 8.246 1.00 48.16 87 ARG A N 1
ATOM 662 C CA . ARG A 1 87 ? 2.927 -10.519 9.461 1.00 48.16 87 ARG A CA 1
ATOM 663 C C . ARG A 1 87 ? 1.508 -10.454 10.031 1.00 48.16 87 ARG A C 1
ATOM 665 O O . ARG A 1 87 ? 1.338 -9.763 11.031 1.00 48.16 87 ARG A O 1
ATOM 672 N N . LEU A 1 88 ? 0.505 -11.137 9.482 1.00 49.91 88 LEU A N 1
ATOM 673 C CA . LEU A 1 88 ? -0.800 -11.209 10.156 1.00 49.91 88 LEU A CA 1
ATOM 674 C C . LEU A 1 88 ? -0.815 -12.417 11.106 1.00 49.91 88 LEU A C 1
ATOM 676 O O . LEU A 1 88 ? -0.885 -13.547 10.620 1.00 49.91 88 LEU A O 1
ATOM 680 N N . PRO A 1 89 ? -0.728 -12.226 12.439 1.00 40.34 89 PRO A N 1
ATOM 681 C CA . PRO A 1 89 ? -0.934 -13.327 13.366 1.00 40.34 89 PRO A CA 1
ATOM 682 C C . PRO A 1 89 ? -2.339 -13.891 13.149 1.00 40.34 89 PRO A C 1
ATOM 684 O O . PRO A 1 89 ? -3.313 -13.143 13.042 1.00 40.34 89 PRO A O 1
ATOM 687 N N . ALA A 1 90 ? -2.439 -15.218 13.058 1.00 43.69 90 ALA A N 1
ATOM 688 C CA . ALA A 1 90 ? -3.722 -15.898 13.085 1.00 43.69 90 ALA A CA 1
ATOM 689 C C . ALA A 1 90 ? -4.469 -15.428 14.337 1.00 43.69 90 ALA A C 1
ATOM 691 O O . ALA A 1 90 ? -3.931 -15.520 15.442 1.00 43.69 90 ALA A O 1
ATOM 692 N N . ALA A 1 91 ? -5.670 -14.876 14.154 1.00 46.38 91 ALA A N 1
ATOM 693 C CA . ALA A 1 91 ? -6.511 -14.436 15.255 1.00 46.38 91 ALA A CA 1
ATOM 694 C C . ALA A 1 91 ? -6.638 -15.587 16.265 1.00 46.38 91 ALA A C 1
ATOM 696 O O . ALA A 1 91 ? -7.241 -16.621 15.974 1.00 46.38 91 ALA A O 1
ATOM 697 N N . SER A 1 92 ? -6.015 -15.430 17.435 1.00 43.38 92 SER A N 1
ATOM 698 C CA . SER A 1 92 ? -6.138 -16.380 18.534 1.00 43.38 92 SER A CA 1
ATOM 699 C C . SER A 1 92 ? -7.598 -16.383 18.966 1.00 43.38 92 SER A C 1
ATOM 701 O O . SER A 1 92 ? -8.091 -15.395 19.507 1.00 43.38 92 SER A O 1
ATOM 703 N N . GLY A 1 93 ? -8.294 -17.486 18.691 1.00 44.41 93 GLY A N 1
ATOM 704 C CA . GLY A 1 93 ? -9.712 -17.653 18.969 1.00 44.41 93 GLY A CA 1
ATOM 705 C C . GLY A 1 93 ? -10.059 -17.336 20.420 1.00 44.41 93 GLY A C 1
ATOM 706 O O . GLY A 1 93 ? -9.811 -18.131 21.321 1.00 44.41 93 GLY A O 1
ATOM 707 N N . ARG A 1 94 ? -10.713 -16.196 20.641 1.00 40.88 94 ARG A N 1
ATOM 708 C CA . ARG A 1 94 ? -11.605 -16.000 21.785 1.00 40.88 94 ARG A CA 1
ATOM 709 C C . ARG A 1 94 ? -13.034 -16.219 21.314 1.00 40.88 94 ARG A C 1
ATOM 711 O O . ARG A 1 94 ? -13.815 -15.290 21.160 1.00 40.88 94 ARG A O 1
ATOM 718 N N . GLY A 1 95 ? -13.362 -17.488 21.088 1.00 38.31 95 GLY A N 1
ATOM 719 C CA . GLY A 1 95 ? -14.741 -17.951 21.157 1.00 38.31 95 GLY A CA 1
ATOM 720 C C . GLY A 1 95 ? -15.158 -18.003 22.622 1.00 38.31 95 GLY A C 1
ATOM 721 O O . GLY A 1 95 ? -15.102 -19.058 23.242 1.00 38.31 95 GLY A O 1
ATOM 722 N N . THR A 1 96 ? -15.532 -16.866 23.207 1.00 40.19 96 THR A N 1
ATOM 723 C CA . THR A 1 96 ? -16.359 -16.880 24.416 1.00 40.19 96 THR A CA 1
ATOM 724 C C . THR A 1 96 ? -17.768 -17.253 23.987 1.00 40.19 96 THR A C 1
ATOM 726 O O . THR A 1 96 ? -18.504 -16.423 23.454 1.00 40.19 96 THR A O 1
ATOM 729 N N . ALA A 1 97 ? -18.104 -18.528 24.178 1.00 35.00 97 ALA A N 1
ATOM 730 C CA . ALA A 1 97 ? -19.472 -19.008 24.166 1.00 35.00 97 ALA A CA 1
ATOM 731 C C . ALA A 1 97 ? -20.294 -18.183 25.170 1.00 35.00 97 ALA A C 1
ATOM 733 O O . ALA A 1 97 ? -19.976 -18.138 26.357 1.00 35.00 97 ALA A O 1
ATOM 734 N N . VAL A 1 98 ? -21.326 -17.508 24.669 1.00 43.03 98 VAL A N 1
ATOM 735 C CA . VAL A 1 98 ? -22.435 -16.994 25.472 1.00 43.03 98 VAL A CA 1
ATOM 736 C C . VAL A 1 98 ? -23.641 -17.869 25.156 1.00 43.03 98 VAL A C 1
ATOM 738 O O . VAL A 1 98 ? -24.306 -17.669 24.139 1.00 43.03 98 VAL A O 1
ATOM 741 N N . SER A 1 99 ? -23.865 -18.870 26.005 1.00 39.44 99 SER A N 1
ATOM 742 C CA . SER A 1 99 ? -25.160 -19.390 26.488 1.00 39.44 99 SER A CA 1
ATOM 743 C C . SER A 1 99 ? -24.921 -20.643 27.313 1.00 39.44 99 SER A C 1
ATOM 745 O O . SER A 1 99 ? -24.231 -21.549 26.798 1.00 39.44 99 SER A O 1
#

Sequence (99 aa):
MSIGTFTYLAAAAIASRSNAVVVGPAGIYQQAFHEKGLEGCPPPFPVDKLPMSLVWHERWDDDPGSAWLRSLLVDVNGQLHRDANVRLPAASGRGTAVS

Radius of gyration: 18.37 Å; chains: 1; bounding box: 40×32×49 Å

Secondary structure (DSSP, 8-state):
-----SSHHHHHHHHTTSS------HHHHHHHHHHHT------SS------------GGGTT-HHHHHHHHHHHHHHHHHHHHHTT-------------